Protein AF-A0A9D1CMT5-F1 (afdb_monomer)

Foldseek 3Di:
DDDDPVVVVVVVVVVVVPPPQLDDLVVCLVVLQLLQQLLLVLQVVLVVPDDPLSVLSPVSSVLSVVVNVLSQVVSCVVPVDGDDHDHDHDDPDDPLVVLVVVLVSLVVLLVVLCSQLPRPPCNVVSVVNNVVSVVVSVSSVVSSVVVVVVD

Solvent-accessible surface area (backbone atoms only — not comparable to full-atom values): 8365 Å² total; per-residue (Å²): 138,84,80,60,78,66,58,61,55,52,51,53,52,47,62,72,66,48,76,67,78,81,72,60,64,73,69,49,52,62,54,34,32,49,31,47,37,48,19,56,38,26,47,52,49,14,70,73,66,34,73,72,64,9,53,51,28,41,50,51,18,54,52,24,50,52,53,26,51,51,49,41,47,54,34,25,73,76,66,78,43,90,77,83,69,80,68,73,81,73,76,98,62,61,68,64,62,51,49,55,49,49,42,59,52,39,54,49,52,26,53,55,20,51,69,40,36,77,36,93,87,56,3,72,58,26,41,50,52,22,56,53,34,53,52,51,44,51,54,48,52,52,49,46,54,57,58,67,69,73,112

Sequence (151 aa):
MKTKPNDAFAQVWQRVKEPAALFDPESIKGLIALQWQEAATYLYLSRRLGGREGAQLHNLFTQCQSHTACLKGIYTLATGKHYSAKSLPPQEEPVEVTLRRCYGNKMRCLAEYEARGADPEYGQVFLRLAQQEREVCSEILEIIGRLTHKV

pLDDT: mean 88.06, std 15.05, range [43.03, 98.38]

Structure (mmCIF, N/CA/C/O backbone):
data_AF-A0A9D1CMT5-F1
#
_entry.id   AF-A0A9D1CMT5-F1
#
loop_
_atom_site.group_PDB
_atom_site.id
_atom_site.type_symbol
_atom_site.label_atom_id
_atom_site.label_alt_id
_atom_site.label_comp_id
_atom_site.label_asym_id
_atom_site.label_entity_id
_atom_site.label_seq_id
_atom_site.pdbx_PDB_ins_code
_atom_site.Cartn_x
_atom_site.Cartn_y
_atom_site.Cartn_z
_atom_site.occupancy
_atom_site.B_iso_or_equiv
_atom_site.auth_seq_id
_atom_site.auth_comp_id
_atom_site.auth_asym_id
_atom_site.auth_atom_id
_atom_site.pdbx_PDB_model_num
ATOM 1 N N . MET A 1 1 ? -32.965 -24.680 40.822 1.00 43.03 1 MET A N 1
ATOM 2 C CA . MET A 1 1 ? -33.143 -23.317 40.270 1.00 43.03 1 MET A CA 1
ATOM 3 C C . MET A 1 1 ? -33.364 -23.441 38.771 1.00 43.03 1 MET A C 1
ATOM 5 O O . MET A 1 1 ? -32.477 -23.932 38.092 1.00 43.03 1 MET A O 1
ATOM 9 N N . LYS A 1 2 ? -34.565 -23.116 38.273 1.00 47.50 2 LYS A N 1
ATOM 10 C CA . LYS A 1 2 ? -34.888 -23.140 36.837 1.00 47.50 2 LYS A CA 1
ATOM 11 C C . LYS A 1 2 ? -34.554 -21.764 36.257 1.00 47.50 2 LYS A C 1
ATOM 13 O O . LYS A 1 2 ? -35.188 -20.787 36.645 1.00 47.50 2 LYS A O 1
ATOM 18 N N . THR A 1 3 ? -33.557 -21.679 35.385 1.00 49.16 3 THR A N 1
ATOM 19 C CA . THR A 1 3 ? -33.301 -20.483 34.571 1.00 49.16 3 THR A CA 1
ATOM 20 C C . THR A 1 3 ? -34.521 -20.224 33.688 1.00 49.16 3 THR A C 1
ATO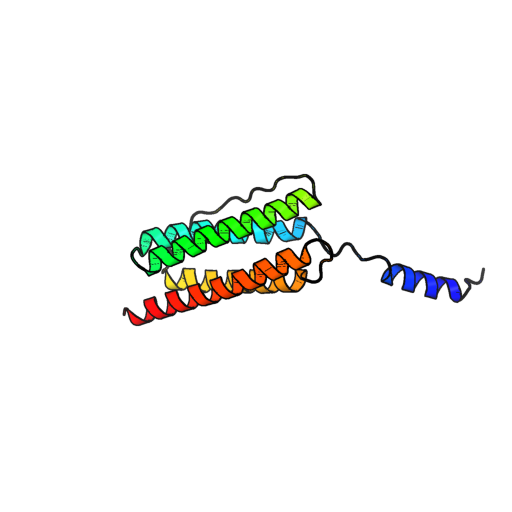M 22 O O . THR A 1 3 ? -35.045 -21.142 33.052 1.00 49.16 3 THR A O 1
ATOM 25 N N . LYS A 1 4 ? -35.046 -18.993 33.707 1.00 51.69 4 LYS A N 1
ATOM 26 C CA . LYS A 1 4 ? -36.194 -18.624 32.874 1.00 51.69 4 LYS A CA 1
ATOM 27 C C . LYS A 1 4 ? -35.741 -18.617 31.405 1.00 51.69 4 LYS A C 1
ATOM 29 O O . LYS A 1 4 ? -34.690 -18.051 31.112 1.00 51.69 4 LYS A O 1
ATOM 34 N N . PRO A 1 5 ? -36.530 -19.167 30.465 1.00 53.41 5 PRO A N 1
ATOM 35 C CA . PRO A 1 5 ? -36.173 -19.215 29.040 1.00 53.41 5 PRO A CA 1
ATOM 36 C C . PRO A 1 5 ? -35.937 -17.830 28.405 1.00 53.41 5 PRO A C 1
ATOM 38 O O . PRO A 1 5 ? -35.316 -17.732 27.352 1.00 53.41 5 PRO A O 1
ATOM 41 N N . ASN A 1 6 ? -36.372 -16.755 29.070 1.00 57.59 6 ASN A N 1
ATOM 42 C CA . ASN A 1 6 ? -36.203 -15.375 28.621 1.00 57.59 6 ASN A CA 1
ATOM 43 C C . ASN A 1 6 ? -34.756 -14.852 28.746 1.00 57.59 6 ASN A C 1
ATOM 45 O O . ASN A 1 6 ? -34.350 -13.986 27.974 1.00 57.59 6 ASN A O 1
ATOM 49 N N . ASP A 1 7 ? -33.958 -15.399 29.669 1.00 62.12 7 ASP A N 1
ATOM 50 C CA . ASP A 1 7 ? -32.598 -14.902 29.927 1.00 62.12 7 ASP A CA 1
ATOM 51 C C . ASP A 1 7 ? -31.606 -15.351 28.844 1.00 62.12 7 ASP A C 1
ATOM 53 O O . ASP A 1 7 ? -30.717 -14.594 28.461 1.00 62.12 7 ASP A O 1
ATOM 57 N N . ALA A 1 8 ? -31.792 -16.551 28.283 1.00 62.12 8 ALA A N 1
ATOM 58 C CA . ALA A 1 8 ? -30.954 -17.059 27.197 1.00 62.12 8 ALA A CA 1
ATOM 59 C C . ALA A 1 8 ? -31.179 -16.278 25.892 1.00 62.12 8 ALA A C 1
ATOM 61 O O . ALA A 1 8 ? -30.223 -15.933 25.199 1.00 62.12 8 ALA A O 1
ATOM 62 N N . PHE A 1 9 ? -32.437 -15.943 25.583 1.00 64.00 9 PHE A N 1
ATOM 63 C CA . PHE A 1 9 ? -32.779 -15.151 24.401 1.00 64.00 9 PHE A CA 1
ATOM 64 C C . PHE A 1 9 ? -32.243 -13.717 24.525 1.00 64.00 9 PHE A C 1
ATOM 66 O O . PHE A 1 9 ? -31.634 -13.200 23.590 1.00 64.00 9 PHE A O 1
ATOM 73 N N . ALA A 1 10 ? -32.380 -13.099 25.702 1.00 63.91 10 ALA A N 1
ATOM 74 C CA . ALA A 1 10 ? -31.822 -11.776 25.975 1.00 63.91 10 ALA A CA 1
ATOM 75 C C . ALA A 1 10 ? -30.282 -11.749 25.897 1.00 63.91 10 ALA A C 1
ATOM 77 O O . ALA A 1 10 ? -29.720 -10.798 25.356 1.00 63.91 10 ALA A O 1
ATOM 78 N N . GLN A 1 11 ? -29.597 -12.801 26.363 1.00 61.94 11 GLN A N 1
ATOM 79 C CA . GLN A 1 11 ? -28.135 -12.925 26.263 1.00 61.94 11 GLN A CA 1
ATOM 80 C C . GLN A 1 11 ? -27.639 -13.110 24.821 1.00 61.94 11 GLN A C 1
ATOM 82 O O . GLN A 1 11 ? -26.606 -12.550 24.457 1.00 61.94 11 GLN A O 1
ATOM 87 N N . VAL A 1 12 ? -28.368 -13.852 23.977 1.00 64.94 12 VAL A N 1
ATOM 88 C CA . VAL A 1 12 ? -28.037 -13.985 22.545 1.00 64.94 12 VAL A CA 1
ATOM 89 C C . VAL A 1 12 ? -28.188 -12.640 21.834 1.00 64.94 12 VAL A C 1
ATOM 91 O O . VAL A 1 12 ? -27.293 -12.236 21.098 1.00 64.94 12 VAL A O 1
ATOM 94 N N . TRP A 1 13 ? -29.264 -11.898 22.108 1.00 62.22 13 TRP A N 1
ATOM 95 C CA . TRP A 1 13 ? -29.466 -10.571 21.521 1.00 62.22 13 TRP A CA 1
ATOM 96 C C . TRP A 1 13 ? -28.494 -9.511 22.041 1.00 62.22 13 TRP A C 1
ATOM 98 O O . TRP A 1 13 ? -28.151 -8.604 21.292 1.00 62.22 13 TRP A O 1
ATOM 108 N N . GLN A 1 14 ? -28.015 -9.624 23.281 1.00 57.19 14 GLN A N 1
ATOM 109 C CA . GLN A 1 14 ? -26.921 -8.791 23.794 1.00 57.19 14 GLN A CA 1
ATOM 110 C C . GLN A 1 14 ? -25.622 -9.025 23.006 1.00 57.19 14 GLN A C 1
ATOM 112 O O . GLN A 1 14 ? -25.009 -8.063 22.562 1.00 57.19 14 GLN A O 1
ATOM 117 N N . ARG A 1 15 ? -25.274 -10.283 22.694 1.00 55.84 15 ARG A N 1
ATOM 118 C CA . ARG A 1 15 ? -24.112 -10.613 21.839 1.00 55.84 15 ARG A CA 1
ATOM 119 C C . ARG A 1 15 ? -24.245 -10.143 20.386 1.00 55.84 15 ARG A C 1
ATOM 121 O O . ARG A 1 15 ? -23.237 -9.934 19.730 1.00 55.84 15 ARG A O 1
ATOM 128 N N . VAL A 1 16 ? -25.472 -9.998 19.882 1.00 56.34 16 VAL A N 1
ATOM 129 C CA . VAL A 1 16 ? -25.755 -9.409 18.557 1.00 56.34 16 VAL A CA 1
ATOM 130 C C . VAL A 1 16 ? -25.711 -7.874 18.602 1.00 56.34 16 VAL A C 1
ATOM 132 O O . VAL A 1 16 ? -25.472 -7.236 17.580 1.00 56.34 16 VAL A O 1
ATOM 135 N N . LYS A 1 17 ? -25.954 -7.272 19.774 1.00 50.69 17 LYS A N 1
ATOM 136 C CA . LYS A 1 17 ? -25.973 -5.816 19.981 1.00 50.69 17 LYS A CA 1
ATOM 137 C C . LYS A 1 17 ? -24.629 -5.225 20.373 1.00 50.69 17 LYS A C 1
ATOM 139 O O . LYS A 1 17 ? -24.445 -4.032 20.164 1.00 50.69 17 LYS A O 1
ATOM 144 N N . GLU A 1 18 ? -23.723 -6.010 20.942 1.00 48.03 18 GLU A N 1
ATOM 145 C CA . GLU A 1 18 ? -22.335 -5.602 21.107 1.00 48.03 18 GLU A CA 1
ATOM 146 C C . GLU A 1 18 ? -21.657 -5.722 19.738 1.00 48.03 18 GLU A C 1
ATOM 148 O O . GLU A 1 18 ? -21.475 -6.842 19.253 1.00 48.03 18 GLU A O 1
ATOM 153 N N . PRO A 1 19 ? -21.291 -4.608 19.076 1.00 49.66 19 PRO A N 1
ATOM 154 C CA . PRO A 1 19 ? -20.380 -4.711 17.958 1.00 49.66 19 PRO A CA 1
ATOM 155 C C . PRO A 1 19 ? -19.093 -5.267 18.560 1.00 49.66 19 PRO A C 1
ATOM 157 O O . PRO A 1 19 ? -18.413 -4.572 19.318 1.00 49.66 19 PRO A O 1
ATOM 160 N N . ALA A 1 20 ? -18.775 -6.534 18.275 1.00 53.12 20 ALA A N 1
ATOM 161 C CA . ALA A 1 20 ? -17.412 -7.019 18.437 1.00 53.12 20 ALA A CA 1
ATOM 162 C C . ALA A 1 20 ? -16.515 -5.939 17.836 1.00 53.12 20 ALA A C 1
ATOM 164 O O . ALA A 1 20 ? -16.840 -5.471 16.748 1.00 53.12 20 ALA A O 1
ATOM 165 N N . ALA A 1 21 ? -15.484 -5.476 18.549 1.00 55.00 21 ALA A N 1
ATOM 166 C CA . ALA A 1 21 ? -14.596 -4.445 18.024 1.00 55.00 21 ALA A CA 1
ATOM 167 C C . ALA A 1 21 ? -14.127 -4.887 16.625 1.00 55.00 21 ALA A C 1
ATOM 169 O O . ALA A 1 21 ? -13.328 -5.812 16.503 1.00 55.00 21 ALA A O 1
ATOM 170 N N . LEU A 1 22 ? -14.726 -4.305 15.577 1.00 66.25 22 LEU A N 1
ATOM 171 C CA . LEU A 1 22 ? -14.581 -4.780 14.194 1.00 66.25 22 LEU A CA 1
ATOM 172 C C . LEU A 1 22 ? -13.171 -4.491 13.673 1.00 66.25 22 LEU A C 1
ATOM 174 O O . LEU A 1 22 ? -12.711 -5.109 12.714 1.00 66.25 22 LEU A O 1
ATOM 178 N N . PHE A 1 23 ? -12.473 -3.587 14.354 1.00 78.00 23 PHE A N 1
ATOM 179 C CA . PHE A 1 23 ? -11.141 -3.142 14.032 1.00 78.00 23 PHE A CA 1
ATOM 180 C C . PHE A 1 23 ? -10.139 -3.554 15.110 1.00 78.00 23 PHE A C 1
ATOM 182 O O . PHE A 1 23 ? -10.139 -3.018 16.217 1.00 78.00 23 PHE A O 1
ATOM 189 N N . ASP A 1 24 ? -9.247 -4.481 14.757 1.00 88.56 24 ASP A N 1
ATOM 190 C CA . ASP A 1 24 ? -7.994 -4.711 15.476 1.00 88.56 24 ASP A CA 1
ATOM 191 C C . ASP A 1 24 ? -6.884 -3.836 14.857 1.00 88.56 24 ASP A C 1
ATOM 193 O O . ASP A 1 24 ? -6.461 -4.106 13.722 1.00 88.56 24 ASP A O 1
ATOM 197 N N . PRO A 1 25 ? -6.369 -2.813 15.568 1.00 89.88 25 PRO A N 1
ATOM 198 C CA . PRO A 1 25 ? -5.308 -1.950 15.056 1.00 89.88 25 PRO A CA 1
ATOM 199 C C . PRO A 1 25 ? -3.987 -2.682 14.798 1.00 89.88 25 PRO A C 1
ATOM 201 O O . PRO A 1 25 ? -3.181 -2.236 13.982 1.00 89.88 25 PRO A O 1
ATOM 204 N N . GLU A 1 26 ? -3.728 -3.810 15.460 1.00 93.19 26 GLU A N 1
ATOM 205 C CA . GLU A 1 26 ? -2.509 -4.583 15.210 1.00 93.19 26 GLU A CA 1
ATOM 206 C C . GLU A 1 26 ? -2.531 -5.220 13.814 1.00 93.19 26 GLU A C 1
ATOM 208 O O . GLU A 1 26 ? -1.493 -5.297 13.145 1.00 93.19 26 GLU A O 1
ATOM 213 N N . SER A 1 27 ? -3.724 -5.559 13.312 1.00 90.88 27 SER A N 1
ATOM 214 C CA . SER A 1 27 ? -3.915 -6.168 11.992 1.00 90.88 27 SER A CA 1
ATOM 215 C C . SER A 1 27 ? -3.423 -5.296 10.826 1.00 90.88 27 SER A C 1
ATOM 217 O O . SER A 1 27 ? -3.034 -5.825 9.783 1.00 90.88 27 SER A O 1
ATOM 219 N N . ILE A 1 28 ? -3.370 -3.965 10.983 1.00 94.44 28 ILE A N 1
ATOM 220 C CA . ILE A 1 28 ? -2.943 -3.057 9.903 1.00 94.44 28 ILE A CA 1
ATOM 221 C C . ILE A 1 28 ? -1.426 -2.858 9.822 1.00 94.44 28 ILE A C 1
ATOM 223 O O . ILE A 1 28 ? -0.939 -2.315 8.827 1.00 94.44 28 ILE A O 1
ATOM 227 N N . LYS A 1 29 ? -0.644 -3.334 10.803 1.00 95.50 29 LYS A N 1
ATOM 228 C CA . LYS A 1 29 ? 0.830 -3.240 10.756 1.00 95.50 29 LYS A CA 1
ATOM 229 C C . LYS A 1 29 ? 1.412 -3.939 9.532 1.00 95.50 29 LYS A C 1
ATOM 231 O O . LYS A 1 29 ? 2.323 -3.401 8.902 1.00 95.50 29 LYS A O 1
ATOM 236 N N . GLY A 1 30 ? 0.852 -5.093 9.164 1.00 94.81 30 GLY A N 1
ATOM 237 C CA . GLY A 1 30 ? 1.245 -5.826 7.959 1.00 94.81 30 GLY A CA 1
ATOM 238 C C . GLY A 1 30 ? 1.019 -5.010 6.685 1.00 94.81 30 GLY A C 1
ATOM 239 O O . GLY A 1 30 ? 1.902 -4.946 5.832 1.00 94.81 30 GLY A O 1
ATOM 240 N N . LEU A 1 31 ? -0.111 -4.302 6.596 1.00 95.75 31 LEU A N 1
ATOM 241 C CA . LEU A 1 31 ? -0.433 -3.428 5.465 1.00 95.75 31 LEU A CA 1
ATOM 242 C C . LEU A 1 31 ? 0.498 -2.209 5.408 1.00 95.75 31 LEU A C 1
ATOM 244 O O . LEU A 1 31 ? 0.962 -1.847 4.330 1.00 95.75 31 LEU A O 1
ATOM 248 N N . ILE A 1 32 ? 0.832 -1.613 6.559 1.00 97.12 32 ILE A N 1
ATOM 249 C CA . ILE A 1 32 ? 1.806 -0.512 6.640 1.00 97.12 32 ILE A CA 1
ATOM 250 C C . ILE A 1 32 ? 3.177 -0.973 6.137 1.00 97.12 32 ILE A C 1
ATOM 252 O O . ILE A 1 32 ? 3.801 -0.281 5.332 1.00 97.12 32 ILE A O 1
ATOM 256 N N . ALA A 1 33 ? 3.652 -2.129 6.604 1.00 95.88 33 ALA A N 1
ATOM 257 C CA . ALA A 1 33 ? 4.940 -2.674 6.190 1.00 95.88 33 ALA A CA 1
ATOM 258 C C . ALA A 1 33 ? 4.965 -3.004 4.693 1.00 95.88 33 ALA A C 1
ATOM 260 O O . ALA A 1 33 ? 5.935 -2.671 4.012 1.00 95.88 33 ALA A O 1
ATOM 261 N N . LEU A 1 34 ? 3.883 -3.589 4.174 1.00 95.44 34 LE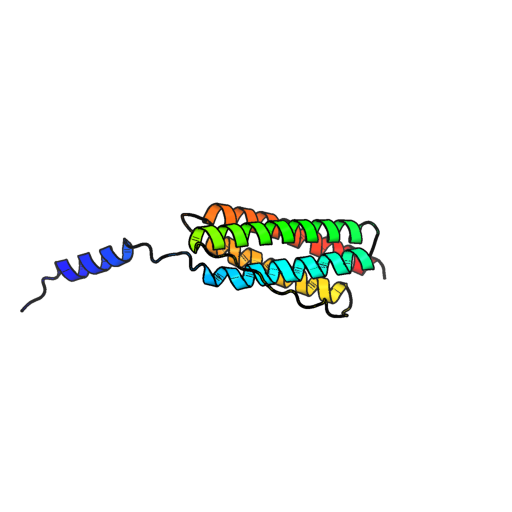U A N 1
ATOM 262 C CA . LEU A 1 34 ? 3.761 -3.930 2.762 1.00 95.44 34 LEU A CA 1
ATOM 263 C C . LEU A 1 34 ? 3.763 -2.682 1.869 1.00 95.44 34 LEU A C 1
ATOM 265 O O . LEU A 1 34 ? 4.579 -2.603 0.955 1.00 95.44 34 LEU A O 1
ATOM 269 N N . GLN A 1 35 ? 2.924 -1.679 2.159 1.00 96.19 35 GLN A N 1
ATOM 270 C CA . GLN A 1 35 ? 2.890 -0.431 1.380 1.00 96.19 35 GLN A CA 1
ATOM 271 C C . GLN A 1 35 ? 4.239 0.302 1.419 1.00 96.19 35 GLN A C 1
A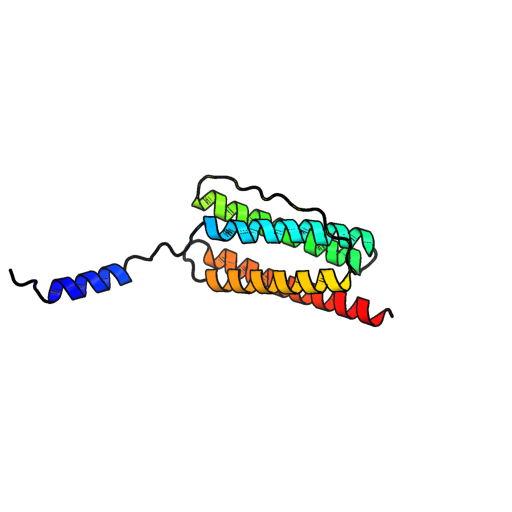TOM 273 O O . GLN A 1 35 ? 4.693 0.832 0.404 1.00 96.19 35 GLN A O 1
ATOM 278 N N . TRP A 1 36 ? 4.925 0.283 2.565 1.00 95.69 36 TRP A N 1
ATOM 279 C CA . TRP A 1 36 ? 6.253 0.877 2.705 1.00 95.69 36 TRP A CA 1
ATOM 280 C C . TRP A 1 36 ? 7.321 0.154 1.870 1.00 95.69 36 TRP A C 1
ATOM 282 O O . TRP A 1 36 ? 8.117 0.802 1.188 1.00 95.69 36 TRP A O 1
ATOM 292 N N . GLN A 1 37 ? 7.313 -1.182 1.877 1.00 95.25 37 GLN A N 1
ATOM 293 C CA . GLN A 1 37 ? 8.222 -1.998 1.070 1.00 95.25 37 GLN A CA 1
ATOM 294 C C . GLN A 1 37 ? 7.978 -1.814 -0.437 1.00 95.25 37 GLN A C 1
ATOM 296 O O . GLN A 1 37 ? 8.924 -1.718 -1.225 1.00 95.25 37 GLN A O 1
ATOM 301 N N . GLU A 1 38 ? 6.713 -1.741 -0.848 1.00 95.12 38 GLU A N 1
ATOM 302 C CA . GLU A 1 38 ? 6.328 -1.494 -2.240 1.00 95.12 38 GLU A CA 1
ATOM 303 C C . GLU A 1 38 ? 6.763 -0.098 -2.696 1.00 95.12 38 GLU A C 1
ATOM 305 O O . GLU A 1 38 ? 7.323 0.038 -3.781 1.00 95.12 38 GLU A O 1
ATOM 310 N N . ALA A 1 39 ? 6.623 0.927 -1.845 1.00 95.56 39 ALA A N 1
ATOM 311 C CA . ALA A 1 39 ? 7.123 2.270 -2.139 1.00 95.56 39 ALA A CA 1
ATOM 312 C C . ALA A 1 39 ? 8.628 2.251 -2.470 1.00 95.56 39 ALA A C 1
ATOM 314 O O . ALA A 1 39 ? 9.050 2.758 -3.512 1.00 95.56 39 ALA A O 1
ATOM 315 N N . ALA A 1 40 ? 9.441 1.621 -1.615 1.00 94.94 40 ALA A N 1
ATOM 316 C CA . ALA A 1 40 ? 10.880 1.500 -1.849 1.00 94.94 40 ALA A CA 1
ATOM 317 C C . ALA A 1 40 ? 11.194 0.751 -3.157 1.00 94.94 40 ALA A C 1
ATOM 319 O O . ALA A 1 40 ? 12.099 1.141 -3.898 1.00 94.94 40 ALA A O 1
ATOM 320 N N . THR A 1 41 ? 10.411 -0.285 -3.465 1.00 95.94 41 THR A N 1
ATOM 321 C CA . THR A 1 41 ? 10.540 -1.070 -4.699 1.00 95.94 41 THR A CA 1
ATOM 322 C C . THR A 1 41 ? 10.231 -0.225 -5.936 1.00 95.94 41 THR A C 1
ATOM 324 O O . THR A 1 41 ? 11.031 -0.202 -6.871 1.00 95.94 41 THR A O 1
ATOM 327 N N . TYR A 1 42 ? 9.133 0.532 -5.941 1.00 97.06 42 TYR A N 1
ATOM 328 C CA . TYR A 1 42 ? 8.780 1.391 -7.074 1.00 97.06 42 TYR A CA 1
ATOM 329 C C . TYR A 1 42 ? 9.784 2.520 -7.289 1.00 97.06 42 TYR A C 1
ATOM 331 O O . TYR A 1 42 ? 10.148 2.785 -8.431 1.00 97.06 42 TYR A O 1
ATOM 339 N N . LEU A 1 43 ? 10.311 3.124 -6.220 1.00 96.19 43 LEU A N 1
ATOM 340 C CA . LEU A 1 43 ? 11.365 4.136 -6.331 1.00 96.19 43 LEU A CA 1
ATOM 341 C C . LEU A 1 43 ? 12.666 3.564 -6.916 1.00 96.19 43 LEU A C 1
ATOM 343 O O . LEU A 1 43 ? 13.378 4.235 -7.664 1.00 96.19 43 LEU A O 1
ATOM 347 N N . TYR A 1 44 ? 13.003 2.326 -6.564 1.00 95.25 44 TYR A N 1
ATOM 348 C CA . TYR A 1 44 ? 14.152 1.642 -7.145 1.00 95.25 44 TYR A CA 1
ATOM 349 C C . TYR A 1 44 ? 13.938 1.366 -8.639 1.00 95.25 44 TYR A C 1
ATOM 351 O O . TYR A 1 44 ? 14.776 1.737 -9.466 1.00 95.25 44 TYR A O 1
ATOM 359 N N . LEU A 1 45 ? 12.791 0.788 -9.005 1.00 95.62 45 LEU A N 1
ATOM 360 C CA . LEU A 1 45 ? 12.471 0.491 -10.401 1.00 95.62 45 LEU A CA 1
ATOM 361 C C . LEU A 1 45 ? 12.325 1.761 -11.2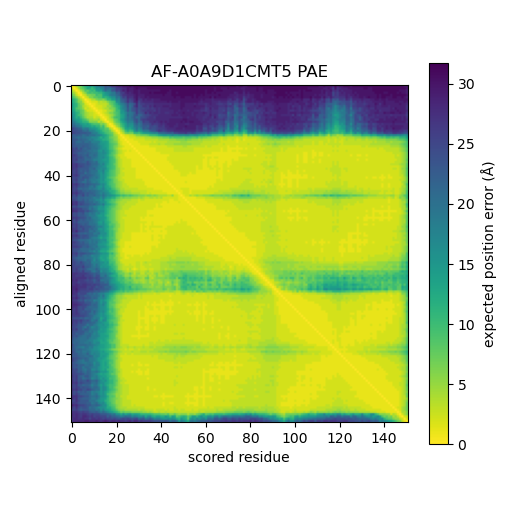49 1.00 95.62 45 LEU A C 1
ATOM 363 O O . LEU A 1 45 ? 12.739 1.762 -12.409 1.00 95.62 45 LEU A O 1
ATOM 367 N N . SER A 1 46 ? 11.806 2.854 -10.678 1.00 96.81 46 SER A N 1
ATOM 368 C CA . SER A 1 46 ? 11.640 4.124 -11.389 1.00 96.81 46 SER A CA 1
ATOM 369 C C . SER A 1 46 ? 12.976 4.668 -11.889 1.00 96.81 46 SER A C 1
ATOM 371 O O . SER A 1 46 ? 13.079 5.145 -13.019 1.00 96.81 46 SER A O 1
ATOM 373 N N . ARG A 1 47 ? 14.018 4.549 -11.056 1.00 94.75 47 ARG A N 1
ATOM 374 C CA . ARG A 1 47 ? 15.393 4.953 -11.384 1.00 94.75 47 ARG A CA 1
ATOM 375 C C . ARG A 1 47 ? 16.037 4.027 -12.413 1.00 94.75 47 ARG A C 1
ATOM 377 O O . ARG A 1 47 ? 16.826 4.497 -13.223 1.00 94.75 47 ARG A O 1
ATOM 384 N N . ARG A 1 48 ? 15.701 2.734 -12.386 1.00 93.06 48 ARG A N 1
ATOM 385 C CA . ARG A 1 48 ? 16.250 1.722 -13.302 1.00 93.06 48 ARG A CA 1
ATOM 386 C C . ARG A 1 48 ? 15.668 1.814 -14.714 1.00 93.06 48 ARG A C 1
ATOM 388 O O . ARG A 1 48 ? 16.411 1.627 -15.669 1.00 93.06 48 ARG A O 1
ATOM 395 N N . LEU A 1 49 ? 14.363 2.064 -14.853 1.00 92.19 49 LEU A N 1
ATOM 396 C CA . LEU A 1 49 ? 13.707 2.124 -16.166 1.00 92.19 49 LEU A CA 1
ATOM 397 C C . LEU A 1 49 ? 13.823 3.496 -16.842 1.00 92.19 49 LEU A C 1
ATOM 399 O O . LEU A 1 49 ? 13.955 3.557 -18.061 1.00 92.19 49 LEU A O 1
ATOM 403 N N . GLY A 1 50 ? 13.764 4.590 -16.074 1.00 89.38 50 GLY A N 1
ATOM 404 C CA . GLY A 1 50 ? 13.704 5.942 -16.635 1.00 89.38 50 GLY A CA 1
ATOM 405 C C . GLY A 1 50 ? 12.493 6.169 -17.558 1.00 89.38 50 GLY A C 1
ATOM 406 O O . GLY A 1 50 ? 11.576 5.351 -17.637 1.00 89.38 50 GLY A O 1
ATOM 407 N N . GLY A 1 51 ? 12.466 7.311 -18.250 1.00 94.06 51 GLY A N 1
ATOM 408 C CA . GLY A 1 51 ? 11.429 7.621 -19.241 1.00 94.06 51 GLY A CA 1
ATOM 409 C C . GLY A 1 51 ? 9.994 7.579 -18.695 1.00 94.06 51 GLY A C 1
ATOM 410 O O . GLY A 1 51 ? 9.733 7.947 -17.547 1.00 94.06 51 GLY A O 1
ATOM 411 N N . ARG A 1 52 ? 9.050 7.138 -19.538 1.00 95.19 52 ARG A N 1
ATOM 412 C CA . ARG A 1 52 ? 7.617 7.076 -19.204 1.00 95.19 52 ARG A CA 1
ATOM 413 C C . ARG A 1 52 ? 7.334 6.067 -18.093 1.00 95.19 52 ARG A C 1
ATOM 415 O O . ARG A 1 52 ? 6.628 6.396 -17.144 1.00 95.19 52 ARG A O 1
ATOM 422 N N . GLU A 1 53 ? 7.866 4.854 -18.210 1.00 95.25 53 GLU A N 1
ATOM 423 C CA . GLU A 1 53 ? 7.653 3.790 -17.227 1.00 95.25 53 GLU A CA 1
ATOM 424 C C . GLU A 1 53 ? 8.252 4.172 -15.869 1.00 95.25 53 GLU A C 1
ATOM 426 O O . GLU A 1 53 ? 7.621 3.971 -14.833 1.00 95.25 53 GLU A O 1
ATOM 431 N N . GLY A 1 54 ? 9.430 4.800 -15.874 1.00 96.50 54 GLY A N 1
ATOM 432 C CA . GLY A 1 54 ? 10.052 5.335 -14.671 1.00 96.50 54 GLY A CA 1
ATOM 433 C C . GLY A 1 54 ? 9.196 6.403 -13.990 1.00 96.50 54 GLY A C 1
ATOM 434 O O . GLY A 1 54 ? 8.991 6.336 -12.781 1.00 96.50 54 GLY A O 1
ATOM 435 N N . ALA A 1 55 ? 8.633 7.349 -14.747 1.00 97.50 55 ALA A N 1
ATOM 436 C CA . ALA A 1 55 ? 7.739 8.368 -14.192 1.00 97.50 55 ALA A CA 1
ATOM 437 C C . ALA A 1 55 ? 6.470 7.759 -13.565 1.00 97.50 55 ALA A C 1
ATOM 439 O O . ALA A 1 55 ? 6.080 8.150 -12.467 1.00 97.50 55 ALA A O 1
ATOM 440 N N . GLN A 1 56 ? 5.862 6.758 -14.211 1.00 97.44 56 GLN A N 1
ATOM 441 C CA . GLN A 1 56 ? 4.698 6.059 -13.651 1.00 97.44 56 GLN A CA 1
ATOM 442 C C . GLN A 1 56 ? 5.045 5.315 -12.358 1.00 97.44 56 GLN A C 1
ATOM 444 O O . GLN A 1 56 ? 4.345 5.455 -11.362 1.00 97.44 56 GLN A O 1
ATOM 449 N N . LEU A 1 57 ? 6.175 4.606 -12.317 1.00 98.12 57 LEU A N 1
ATOM 450 C CA . LEU A 1 57 ? 6.638 3.955 -11.088 1.00 98.12 57 LEU A CA 1
ATOM 451 C C . LEU A 1 57 ? 6.925 4.963 -9.971 1.00 98.12 57 LEU A C 1
ATOM 453 O O . LEU A 1 57 ? 6.657 4.687 -8.804 1.00 98.12 57 LEU A O 1
ATOM 457 N N . HIS A 1 58 ? 7.423 6.153 -10.305 1.00 97.94 58 HIS A N 1
ATOM 458 C CA . HIS A 1 58 ? 7.595 7.207 -9.313 1.00 97.94 58 HIS A CA 1
ATOM 459 C C . HIS A 1 58 ? 6.252 7.688 -8.741 1.00 97.94 58 HIS A C 1
ATOM 461 O O . HIS A 1 58 ? 6.135 7.873 -7.530 1.00 97.94 58 HIS A O 1
ATOM 467 N N . ASN A 1 59 ? 5.216 7.806 -9.576 1.00 97.69 59 ASN A N 1
ATOM 468 C CA . ASN A 1 59 ? 3.866 8.118 -9.104 1.00 97.69 59 ASN A CA 1
ATOM 469 C C . ASN A 1 59 ? 3.331 7.019 -8.174 1.00 97.69 59 ASN A C 1
ATOM 471 O O . ASN A 1 59 ? 2.812 7.332 -7.102 1.00 97.69 59 ASN A O 1
ATOM 475 N N . LEU A 1 60 ? 3.523 5.742 -8.526 1.00 98.00 60 LEU A N 1
ATOM 476 C CA . LEU A 1 60 ? 3.151 4.616 -7.663 1.00 98.00 60 LEU A CA 1
ATOM 477 C C . LEU A 1 60 ? 3.882 4.658 -6.312 1.00 98.00 60 LEU A C 1
ATOM 479 O O . LEU A 1 60 ? 3.283 4.379 -5.273 1.00 98.00 60 LEU A O 1
ATOM 483 N N . PHE A 1 61 ? 5.157 5.061 -6.294 1.00 97.44 61 PHE A N 1
ATOM 484 C CA . PHE A 1 61 ? 5.895 5.316 -5.054 1.00 97.44 61 PHE A CA 1
ATOM 485 C C . PHE A 1 61 ? 5.194 6.369 -4.179 1.00 97.44 61 PHE A C 1
ATOM 487 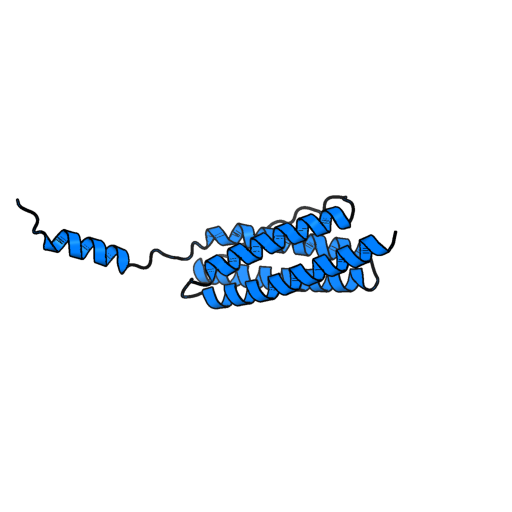O O . PHE A 1 61 ? 4.956 6.113 -2.995 1.00 97.44 61 PHE A O 1
ATOM 494 N N . THR A 1 62 ? 4.813 7.518 -4.744 1.00 97.69 62 THR A N 1
ATOM 495 C CA . THR A 1 62 ? 4.104 8.577 -4.006 1.00 97.69 62 THR A CA 1
ATOM 496 C C . THR A 1 62 ? 2.743 8.106 -3.486 1.00 97.69 62 THR A C 1
ATOM 498 O O . THR A 1 62 ? 2.392 8.390 -2.337 1.00 97.69 62 THR A O 1
ATOM 501 N N . GLN A 1 63 ? 1.995 7.335 -4.281 1.00 97.06 63 GLN A N 1
ATOM 502 C CA . GLN A 1 63 ? 0.716 6.756 -3.855 1.00 97.06 63 GLN A CA 1
ATOM 503 C C . GLN A 1 63 ? 0.902 5.798 -2.664 1.00 97.06 63 GLN A C 1
ATOM 505 O O . GLN A 1 63 ? 0.226 5.944 -1.643 1.00 97.06 63 GLN A O 1
ATOM 510 N N . CYS A 1 64 ? 1.894 4.900 -2.712 1.00 96.25 64 CYS A N 1
ATOM 511 C CA . CYS A 1 64 ? 2.226 4.022 -1.584 1.00 96.25 64 CYS A CA 1
ATOM 512 C C . CYS A 1 64 ? 2.620 4.794 -0.317 1.00 96.25 64 CYS A C 1
ATOM 514 O O . CYS A 1 64 ? 2.256 4.389 0.792 1.00 96.25 64 CYS A O 1
ATOM 516 N N . GLN A 1 65 ? 3.347 5.910 -0.447 1.00 96.00 65 GLN A N 1
ATOM 517 C CA . GLN A 1 65 ? 3.664 6.767 0.700 1.00 96.00 65 GLN A CA 1
ATOM 518 C C . GLN A 1 65 ? 2.400 7.370 1.318 1.00 96.00 65 GLN A C 1
ATOM 520 O O . GLN A 1 65 ? 2.264 7.371 2.544 1.00 96.00 65 GLN A O 1
ATOM 525 N N . SER A 1 66 ? 1.460 7.822 0.485 1.00 96.94 66 SER A N 1
ATOM 526 C CA . SER A 1 66 ? 0.163 8.330 0.939 1.00 96.94 66 SER A CA 1
ATOM 527 C C . SER A 1 66 ? -0.645 7.249 1.668 1.00 96.94 66 SER A C 1
ATOM 529 O O . SER A 1 66 ? -1.096 7.480 2.792 1.00 96.94 66 SER A O 1
ATOM 531 N N . HIS A 1 67 ? -0.736 6.036 1.107 1.00 97.19 67 HIS A N 1
ATOM 532 C CA . HIS A 1 67 ? -1.416 4.900 1.747 1.00 97.19 67 HIS A CA 1
ATOM 533 C C . HIS A 1 67 ? -0.760 4.543 3.088 1.00 97.19 67 HIS A C 1
ATOM 535 O O . HIS A 1 67 ? -1.440 4.377 4.099 1.00 97.19 67 HIS A O 1
ATOM 541 N N . THR A 1 68 ? 0.575 4.502 3.129 1.00 97.06 68 THR A N 1
ATOM 542 C CA . THR A 1 68 ? 1.342 4.244 4.357 1.00 97.06 68 THR A CA 1
ATOM 543 C C . THR A 1 68 ? 1.050 5.293 5.432 1.00 97.06 68 THR A C 1
ATOM 545 O O . THR A 1 68 ? 0.851 4.943 6.596 1.00 97.06 68 THR A O 1
ATOM 548 N N . ALA A 1 69 ? 1.028 6.578 5.067 1.00 96.94 69 ALA A N 1
ATOM 549 C CA . ALA A 1 69 ? 0.724 7.665 5.994 1.00 96.94 69 ALA A CA 1
ATOM 550 C C . ALA A 1 69 ? -0.716 7.574 6.517 1.00 96.94 69 ALA A C 1
ATOM 552 O O . ALA A 1 69 ? -0.937 7.718 7.718 1.00 96.94 69 ALA A O 1
ATOM 553 N N . CYS A 1 70 ? -1.671 7.263 5.639 1.00 97.50 70 CYS A N 1
ATOM 554 C CA . CYS A 1 70 ? -3.071 7.074 5.999 1.00 97.50 70 CYS A CA 1
ATOM 555 C C . CYS A 1 70 ? -3.246 5.933 7.015 1.00 97.50 70 CYS A C 1
ATOM 557 O O . CYS A 1 70 ? -3.802 6.146 8.092 1.00 97.50 70 CYS A O 1
ATOM 559 N N . LEU A 1 71 ? -2.670 4.759 6.740 1.00 97.44 71 LEU A N 1
ATOM 560 C CA . LEU A 1 71 ? -2.719 3.609 7.648 1.00 97.44 71 LEU A CA 1
ATOM 561 C C . LEU A 1 71 ? -2.031 3.892 8.991 1.00 97.44 71 LEU A C 1
ATOM 563 O O . LEU A 1 71 ? -2.546 3.515 10.040 1.00 97.44 71 LEU A O 1
ATOM 567 N N . LYS A 1 72 ? -0.890 4.592 8.992 1.00 97.31 72 LYS A N 1
ATOM 568 C CA . LYS A 1 72 ? -0.239 5.042 10.237 1.00 97.31 72 LYS A CA 1
ATOM 569 C C . LYS A 1 72 ? -1.108 6.026 11.021 1.00 97.31 72 LYS A C 1
ATOM 571 O O . LYS A 1 72 ? -1.086 5.990 12.250 1.00 97.31 72 LYS A O 1
ATOM 576 N N . GLY A 1 73 ? -1.858 6.882 10.327 1.00 97.06 73 GLY A N 1
ATOM 577 C CA . GLY A 1 73 ? -2.853 7.773 10.919 1.00 97.06 73 GLY A CA 1
ATOM 578 C C . GLY A 1 73 ? -3.942 6.987 11.642 1.00 97.06 73 GLY A C 1
ATOM 579 O O . GLY A 1 73 ? -4.132 7.199 12.835 1.00 97.06 73 GLY A O 1
ATOM 580 N N . ILE A 1 74 ? -4.559 6.014 10.963 1.00 96.25 74 ILE A N 1
ATOM 581 C CA . ILE A 1 74 ? -5.556 5.106 11.559 1.00 96.25 74 ILE A CA 1
ATOM 582 C C . ILE A 1 74 ? -4.971 4.392 12.786 1.00 96.25 74 ILE A C 1
ATOM 584 O O . ILE A 1 74 ? -5.556 4.426 13.863 1.00 96.25 74 ILE A O 1
ATOM 588 N N . TYR A 1 75 ? -3.776 3.804 12.658 1.00 96.75 75 TYR A N 1
ATOM 589 C CA . TYR A 1 75 ? -3.111 3.122 13.772 1.00 96.75 75 TYR A CA 1
ATOM 590 C C . TYR A 1 75 ? -2.895 4.050 14.976 1.00 96.75 75 TYR A C 1
ATOM 592 O O . TYR A 1 75 ? -3.122 3.660 16.121 1.00 96.75 75 TYR A O 1
ATOM 600 N N . THR A 1 76 ? -2.460 5.286 14.720 1.00 97.06 76 THR A N 1
ATOM 601 C CA . THR A 1 76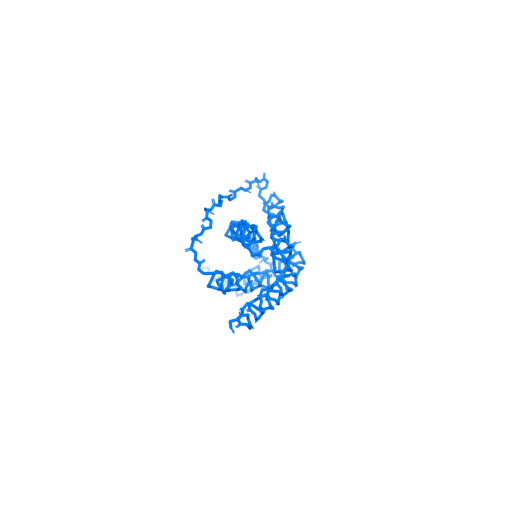 ? -2.195 6.272 15.774 1.00 97.06 76 THR A CA 1
ATOM 602 C C . THR A 1 76 ? -3.487 6.704 16.455 1.00 97.06 76 THR A C 1
ATOM 604 O O . THR A 1 76 ? -3.518 6.761 17.680 1.00 97.06 76 THR A O 1
ATOM 607 N N . LEU A 1 77 ? -4.552 6.961 15.692 1.00 95.44 77 LEU A N 1
ATOM 608 C CA . LEU A 1 77 ? -5.862 7.325 16.239 1.00 95.44 77 LEU A CA 1
ATOM 609 C C . LEU A 1 77 ? -6.440 6.205 17.111 1.00 95.44 77 LEU A C 1
ATOM 611 O O . LEU A 1 77 ? -6.898 6.475 18.216 1.00 95.44 77 LEU A O 1
ATOM 615 N N . ALA A 1 78 ? -6.322 4.952 16.672 1.00 92.50 78 ALA A N 1
ATOM 616 C CA . ALA A 1 78 ? -6.887 3.818 17.395 1.00 92.50 78 ALA A CA 1
ATOM 617 C C . ALA A 1 78 ? -6.067 3.370 18.620 1.00 92.50 78 ALA A C 1
ATOM 619 O O . ALA A 1 78 ? -6.611 2.754 19.533 1.00 92.50 78 ALA A O 1
ATOM 620 N N . THR A 1 79 ? -4.754 3.637 18.658 1.00 94.38 79 THR A N 1
ATOM 621 C CA . THR A 1 79 ? -3.864 3.109 19.718 1.00 94.38 79 THR A CA 1
ATOM 622 C C . THR A 1 79 ? -3.158 4.169 20.559 1.00 94.38 79 THR A C 1
ATOM 624 O O . THR A 1 79 ? -2.551 3.832 21.578 1.00 94.38 79 THR A O 1
ATOM 627 N N . GLY A 1 80 ? -3.145 5.428 20.115 1.00 95.06 80 GLY A N 1
ATOM 628 C CA . GLY A 1 80 ? -2.301 6.490 20.669 1.00 95.06 80 GLY A CA 1
ATOM 629 C C . GLY A 1 80 ? -0.796 6.291 20.431 1.00 95.06 80 GLY A C 1
ATOM 630 O O . GLY A 1 80 ? 0.013 7.031 20.988 1.00 95.06 80 GLY A O 1
ATOM 631 N N . LYS A 1 81 ? -0.390 5.290 19.636 1.00 94.75 81 LYS A N 1
ATOM 632 C CA . LYS A 1 81 ? 1.017 4.938 19.392 1.00 94.75 81 LYS A CA 1
ATOM 633 C C . LYS A 1 81 ? 1.400 5.170 17.940 1.00 94.75 81 LYS A C 1
ATOM 635 O O . LYS A 1 81 ? 0.610 4.963 17.028 1.00 94.75 81 LYS A O 1
ATOM 640 N N . HIS A 1 82 ? 2.669 5.483 17.710 1.00 93.56 82 HIS A N 1
ATOM 641 C CA . HIS A 1 82 ? 3.236 5.492 16.367 1.00 93.56 82 HIS A CA 1
ATOM 642 C C . HIS A 1 82 ? 3.805 4.122 15.997 1.00 93.56 82 HIS A C 1
ATOM 644 O O . HIS A 1 82 ? 4.422 3.446 16.821 1.00 93.56 82 HIS A O 1
ATOM 650 N N . TYR A 1 83 ? 3.642 3.735 14.732 1.00 92.94 83 TYR A N 1
ATOM 651 C CA . TYR A 1 83 ? 4.269 2.544 14.166 1.00 92.94 83 TYR A CA 1
ATOM 652 C C . TYR A 1 83 ? 5.172 2.920 12.990 1.00 92.94 83 TYR A C 1
ATOM 654 O O . TYR A 1 83 ? 4.765 3.637 12.069 1.00 92.94 83 TYR A O 1
ATOM 662 N N . SER A 1 84 ? 6.406 2.413 13.007 1.00 89.38 84 SER A N 1
ATOM 663 C CA . SER A 1 84 ? 7.320 2.484 11.871 1.00 89.38 84 SER A CA 1
ATOM 664 C C . SER A 1 84 ? 7.692 1.073 11.424 1.00 89.38 84 SER A C 1
ATOM 666 O O . SER A 1 84 ? 8.096 0.224 12.217 1.00 89.38 84 SER A O 1
ATOM 668 N N . ALA A 1 85 ? 7.521 0.821 10.130 1.00 87.75 85 ALA A N 1
ATOM 669 C CA . ALA A 1 85 ? 8.002 -0.392 9.497 1.00 87.75 85 ALA A CA 1
ATOM 670 C C . ALA A 1 85 ? 9.437 -0.176 9.005 1.00 87.75 85 ALA A C 1
ATOM 672 O O . ALA A 1 85 ? 9.803 0.923 8.579 1.00 87.75 85 ALA A O 1
ATOM 673 N N . LYS A 1 86 ? 10.242 -1.239 9.031 1.00 84.88 86 LYS A N 1
ATOM 674 C CA . LYS A 1 86 ? 11.539 -1.268 8.351 1.00 84.88 86 LYS A CA 1
ATOM 675 C C . LYS A 1 86 ? 11.328 -1.767 6.924 1.00 84.88 86 LYS A C 1
ATOM 677 O O . LYS A 1 86 ? 10.596 -2.730 6.725 1.00 84.88 86 LYS A O 1
ATOM 682 N N . SER A 1 87 ? 11.967 -1.117 5.953 1.00 78.62 87 SER A N 1
ATOM 683 C CA . SER A 1 87 ? 12.051 -1.640 4.585 1.00 78.62 87 SER A CA 1
ATOM 684 C C . SER A 1 87 ? 13.276 -2.533 4.478 1.00 78.62 87 SER A C 1
ATOM 686 O O . SER A 1 87 ? 14.341 -2.192 4.996 1.00 78.62 87 SER A O 1
ATOM 688 N N . LEU A 1 88 ? 13.135 -3.638 3.763 1.00 81.12 88 LEU A N 1
ATOM 689 C CA . LEU A 1 88 ? 14.256 -4.389 3.225 1.00 81.12 88 LEU A CA 1
ATOM 690 C C . LEU A 1 88 ? 14.691 -3.757 1.895 1.00 81.12 88 LEU A C 1
ATOM 692 O O . LEU A 1 88 ? 13.861 -3.144 1.208 1.00 81.12 88 LEU A O 1
AT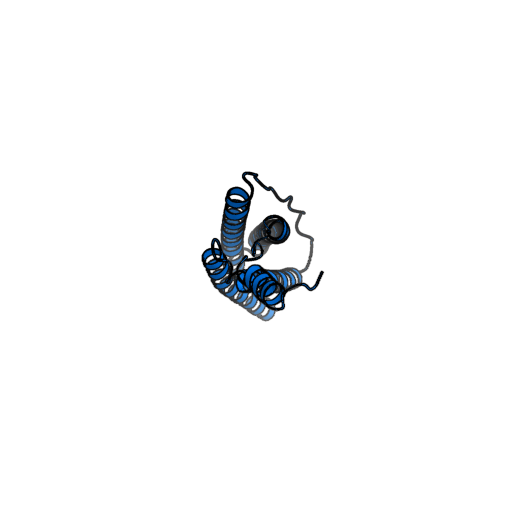OM 696 N N . PRO A 1 89 ? 15.977 -3.866 1.526 1.00 80.44 89 PRO A N 1
ATOM 697 C CA . PRO A 1 89 ? 16.422 -3.446 0.207 1.00 80.44 89 PRO A CA 1
ATOM 698 C C . PRO A 1 89 ? 15.680 -4.248 -0.878 1.00 80.44 89 PRO A C 1
ATOM 700 O O . PRO A 1 89 ? 15.378 -5.427 -0.662 1.00 80.44 89 PRO A O 1
ATOM 703 N N . PRO A 1 90 ? 15.371 -3.635 -2.034 1.00 78.06 90 PRO A N 1
ATOM 704 C CA . PRO A 1 90 ? 14.818 -4.359 -3.171 1.00 78.06 90 PRO A CA 1
ATOM 705 C C . PRO A 1 90 ? 15.747 -5.510 -3.567 1.00 78.06 90 PRO A C 1
ATOM 707 O O . PRO A 1 90 ? 16.965 -5.342 -3.598 1.00 78.06 90 PRO A O 1
ATOM 710 N N . GLN A 1 91 ? 15.171 -6.671 -3.869 1.00 76.50 91 GLN A N 1
ATOM 711 C CA . GLN A 1 91 ? 15.929 -7.797 -4.408 1.00 76.50 91 GLN A CA 1
ATOM 712 C C . GLN A 1 91 ? 16.242 -7.559 -5.889 1.00 76.50 91 GLN A C 1
ATOM 714 O O . GLN A 1 91 ? 15.418 -7.009 -6.624 1.00 76.50 91 GLN A O 1
ATOM 719 N N . GLU A 1 92 ? 17.430 -7.977 -6.330 1.00 80.44 92 GLU A N 1
ATOM 720 C CA . GLU A 1 92 ? 17.820 -7.907 -7.738 1.00 80.44 92 GLU A CA 1
ATOM 721 C C . GLU A 1 92 ? 17.118 -9.009 -8.537 1.00 80.44 92 GLU A C 1
ATOM 723 O O . GLU A 1 92 ? 17.592 -10.133 -8.663 1.00 80.44 92 GLU A O 1
ATOM 728 N N . GLU A 1 93 ? 15.951 -8.669 -9.072 1.00 88.06 93 GLU A N 1
ATOM 729 C CA . GLU A 1 93 ? 15.141 -9.527 -9.933 1.00 88.06 93 GLU A CA 1
ATOM 730 C C . GLU A 1 93 ? 14.899 -8.849 -11.298 1.00 88.06 93 GLU A C 1
ATOM 732 O O . GLU A 1 93 ? 15.077 -7.625 -11.455 1.00 88.06 93 GLU A O 1
ATOM 737 N N . PRO A 1 94 ? 14.472 -9.611 -12.324 1.00 91.44 94 PRO A N 1
ATOM 738 C CA . PRO A 1 94 ? 13.924 -9.025 -13.539 1.00 91.44 94 PRO A CA 1
ATOM 739 C C . PRO A 1 94 ? 12.742 -8.104 -13.211 1.00 91.44 94 PRO A C 1
ATOM 741 O O . PRO A 1 94 ? 11.855 -8.475 -12.444 1.00 91.44 94 PRO A O 1
ATOM 744 N N . VAL A 1 95 ? 12.706 -6.920 -13.833 1.00 92.81 95 VAL A N 1
ATOM 745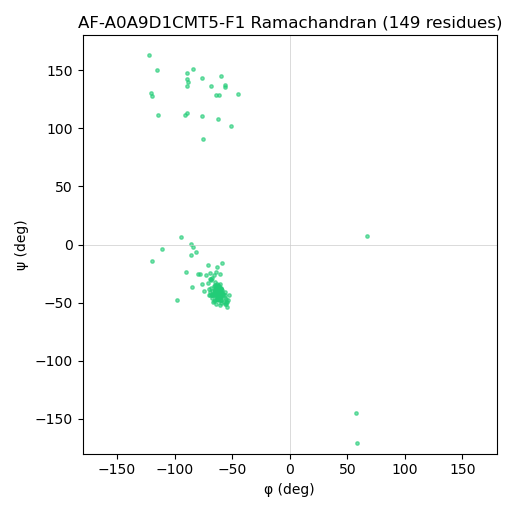 C CA . VAL A 1 95 ? 11.689 -5.887 -13.561 1.00 92.81 95 VAL A CA 1
ATOM 746 C C . VAL A 1 95 ? 10.270 -6.446 -13.669 1.00 92.81 95 VAL A C 1
ATOM 748 O O . VAL A 1 95 ? 9.437 -6.182 -12.810 1.00 92.81 95 VAL A O 1
ATOM 751 N N . GLU A 1 96 ? 10.002 -7.255 -14.692 1.00 93.62 96 GLU A N 1
ATOM 752 C CA . GLU A 1 96 ? 8.686 -7.858 -14.901 1.00 93.62 96 GLU A CA 1
ATOM 753 C C . GLU A 1 96 ? 8.287 -8.811 -13.764 1.00 93.62 96 GLU A C 1
ATOM 755 O O . GLU A 1 96 ? 7.153 -8.762 -13.288 1.00 93.62 96 GLU A O 1
ATOM 760 N N . VAL A 1 97 ? 9.219 -9.641 -13.283 1.00 94.50 97 VAL A N 1
ATOM 761 C CA . VAL A 1 97 ? 8.982 -10.565 -12.160 1.00 94.50 97 VAL A CA 1
ATOM 762 C C . VAL A 1 97 ? 8.639 -9.774 -10.900 1.00 94.50 97 VAL A C 1
ATOM 764 O O . VAL A 1 97 ? 7.645 -10.072 -10.231 1.00 94.50 97 VAL A O 1
ATOM 767 N N . THR A 1 98 ? 9.399 -8.711 -10.624 1.00 95.62 98 THR A N 1
ATOM 768 C CA . THR A 1 98 ? 9.116 -7.801 -9.513 1.00 95.62 98 THR A CA 1
ATOM 769 C C . THR A 1 98 ? 7.734 -7.160 -9.653 1.00 95.62 98 THR A C 1
ATOM 771 O O . THR A 1 98 ? 6.955 -7.210 -8.705 1.00 95.62 98 THR A O 1
ATOM 774 N N . LEU A 1 99 ? 7.379 -6.621 -10.826 1.00 96.56 99 LEU A N 1
ATOM 775 C CA . LEU A 1 99 ? 6.082 -5.967 -11.045 1.00 96.56 99 LEU A CA 1
ATOM 776 C C . LEU A 1 99 ? 4.895 -6.932 -10.928 1.00 96.56 99 LEU A C 1
ATOM 778 O O . LEU A 1 99 ? 3.860 -6.556 -10.381 1.00 96.56 99 LEU A O 1
ATOM 782 N N . ARG A 1 100 ? 5.034 -8.188 -11.368 1.00 96.88 100 ARG A N 1
ATOM 783 C CA . ARG A 1 100 ? 3.996 -9.217 -11.175 1.00 96.88 100 ARG A CA 1
ATOM 784 C C . ARG A 1 100 ? 3.782 -9.537 -9.695 1.00 96.88 100 ARG A C 1
ATOM 786 O O . ARG A 1 100 ? 2.638 -9.674 -9.259 1.00 96.88 100 ARG A O 1
ATOM 793 N N . ARG A 1 101 ? 4.858 -9.599 -8.899 1.00 96.44 101 ARG A N 1
ATOM 794 C CA . ARG A 1 101 ? 4.750 -9.726 -7.436 1.00 96.44 101 ARG A CA 1
ATOM 795 C C . ARG A 1 101 ? 4.056 -8.509 -6.828 1.00 96.44 101 ARG A C 1
ATOM 797 O O . ARG A 1 101 ? 3.142 -8.687 -6.024 1.00 96.44 101 ARG A O 1
ATOM 804 N N . CYS A 1 102 ? 4.465 -7.306 -7.225 1.00 96.94 102 CYS A N 1
ATOM 805 C CA . CYS A 1 102 ? 3.851 -6.055 -6.792 1.00 96.94 102 CYS A CA 1
ATOM 806 C C . CYS A 1 102 ? 2.341 -6.066 -7.065 1.00 96.94 102 CYS A C 1
ATOM 808 O O . CYS A 1 102 ? 1.559 -5.869 -6.143 1.00 96.94 102 CYS A O 1
ATOM 810 N N . TYR A 1 103 ? 1.914 -6.427 -8.278 1.00 98.25 103 TYR A N 1
ATOM 811 C CA . TYR A 1 103 ? 0.496 -6.589 -8.616 1.00 98.25 103 TYR A CA 1
ATOM 812 C C . TYR A 1 103 ? -0.235 -7.546 -7.656 1.00 98.25 103 TYR A C 1
ATOM 814 O O . TYR A 1 103 ? -1.281 -7.203 -7.108 1.00 98.25 103 TYR A O 1
ATOM 822 N N . GLY A 1 104 ? 0.338 -8.719 -7.369 1.00 98.00 104 GLY A N 1
ATOM 823 C CA . GLY A 1 104 ? -0.246 -9.666 -6.411 1.00 98.00 104 GLY A CA 1
ATOM 824 C C . GLY A 1 104 ? -0.303 -9.144 -4.966 1.00 98.00 104 GLY A C 1
ATOM 825 O O . GLY A 1 104 ? -1.221 -9.489 -4.220 1.00 98.00 104 GLY A O 1
ATOM 826 N N . ASN A 1 105 ? 0.657 -8.312 -4.550 1.00 97.44 105 ASN A N 1
ATOM 827 C CA . ASN A 1 105 ? 0.627 -7.617 -3.258 1.00 97.44 105 ASN A CA 1
ATOM 828 C C . ASN A 1 105 ? -0.497 -6.568 -3.222 1.00 97.44 105 ASN A C 1
ATOM 830 O O . ASN A 1 105 ? -1.243 -6.503 -2.247 1.00 97.44 105 ASN A O 1
ATOM 834 N N . LYS A 1 106 ? -0.658 -5.800 -4.303 1.00 97.94 106 LYS A N 1
ATOM 835 C CA . LYS A 1 106 ? -1.695 -4.771 -4.453 1.00 97.94 106 LYS A CA 1
ATOM 836 C C . LYS A 1 106 ? -3.104 -5.359 -4.463 1.00 97.94 106 LYS A C 1
ATOM 838 O O . LYS A 1 106 ? -3.972 -4.871 -3.749 1.00 97.94 106 LYS A O 1
ATOM 843 N N . MET A 1 107 ? -3.308 -6.490 -5.135 1.00 98.19 107 MET A N 1
ATOM 844 C CA . MET A 1 107 ? -4.575 -7.232 -5.073 1.00 98.19 107 MET A CA 1
ATOM 845 C C . MET A 1 107 ? -4.909 -7.729 -3.657 1.00 98.19 107 MET A C 1
ATOM 847 O O . MET A 1 107 ? -6.074 -7.723 -3.263 1.00 98.19 107 MET A O 1
ATOM 851 N N . ARG A 1 108 ? -3.901 -8.119 -2.864 1.00 96.75 108 ARG A N 1
ATOM 852 C CA . ARG A 1 108 ? -4.106 -8.466 -1.448 1.00 96.75 108 ARG A CA 1
ATOM 853 C C . ARG A 1 108 ? -4.494 -7.247 -0.615 1.00 96.75 108 ARG A C 1
ATOM 855 O O . ARG A 1 108 ? -5.461 -7.329 0.131 1.00 96.75 108 ARG A O 1
ATOM 862 N N . CYS A 1 109 ? -3.800 -6.118 -0.770 1.00 96.94 109 CYS A N 1
ATOM 863 C CA . CYS A 1 109 ? -4.184 -4.863 -0.116 1.00 96.94 109 CYS A CA 1
ATOM 864 C C . CYS A 1 109 ? -5.619 -4.454 -0.464 1.00 96.94 109 CYS A C 1
ATOM 866 O O . CYS A 1 109 ? -6.382 -4.124 0.436 1.00 96.94 109 CYS A O 1
ATOM 868 N N . LEU A 1 110 ? -5.994 -4.527 -1.745 1.00 97.88 110 LEU A N 1
ATOM 869 C CA . LEU A 1 110 ? -7.347 -4.240 -2.216 1.00 97.88 110 LEU A CA 1
ATOM 870 C C . LEU A 1 110 ? -8.392 -5.075 -1.466 1.00 97.88 110 LEU A C 1
ATOM 872 O O . LEU A 1 110 ? -9.301 -4.506 -0.869 1.00 97.88 110 LEU A O 1
ATOM 876 N N . ALA A 1 111 ? -8.227 -6.400 -1.439 1.00 96.62 111 ALA A N 1
ATOM 877 C CA . ALA A 1 111 ? -9.159 -7.295 -0.753 1.00 96.62 111 ALA A CA 1
ATOM 878 C C . ALA A 1 111 ? -9.248 -7.000 0.756 1.00 96.62 111 ALA A C 1
ATOM 880 O O . ALA A 1 111 ? -10.336 -6.972 1.330 1.00 96.62 111 ALA A O 1
ATOM 881 N N . GLU A 1 112 ? -8.110 -6.730 1.400 1.00 95.75 112 GLU A N 1
ATOM 882 C CA . GLU A 1 112 ? -8.045 -6.379 2.822 1.00 95.75 112 GLU A CA 1
ATOM 883 C C . GLU A 1 112 ? -8.746 -5.039 3.117 1.00 95.75 112 GLU A C 1
ATOM 885 O O . GLU A 1 112 ? -9.426 -4.900 4.138 1.00 95.75 112 GLU A O 1
ATOM 890 N N . TYR A 1 113 ? -8.611 -4.048 2.234 1.00 96.94 113 TYR A N 1
ATOM 891 C CA . TYR A 1 113 ? -9.293 -2.761 2.364 1.00 96.94 113 TYR A CA 1
ATOM 892 C C . TYR A 1 113 ? -10.801 -2.886 2.128 1.00 96.94 113 TYR A C 1
ATOM 894 O O . TYR A 1 113 ? -11.584 -2.354 2.911 1.00 96.94 113 TYR A O 1
ATOM 902 N N . GLU A 1 114 ? -11.228 -3.633 1.110 1.00 96.38 114 GLU A N 1
ATOM 903 C CA . GLU A 1 114 ? -12.651 -3.887 0.852 1.00 96.38 114 GLU A CA 1
ATOM 904 C C . GLU A 1 114 ? -13.316 -4.613 2.026 1.00 96.38 114 GLU A C 1
ATOM 906 O O . GLU A 1 114 ? -14.380 -4.193 2.484 1.00 96.38 114 GLU A O 1
ATOM 911 N N . ALA A 1 115 ? -12.659 -5.637 2.581 1.00 93.31 115 ALA A N 1
ATOM 912 C CA . ALA A 1 115 ? -13.156 -6.367 3.747 1.00 93.31 115 ALA A CA 1
ATOM 913 C C . ALA A 1 115 ? -13.334 -5.465 4.982 1.00 93.31 115 ALA A C 1
ATOM 915 O O . ALA A 1 115 ? -14.267 -5.652 5.762 1.00 93.31 115 ALA A O 1
ATOM 916 N N . ARG A 1 116 ? -12.469 -4.455 5.144 1.00 93.44 116 ARG A N 1
ATOM 917 C CA . ARG A 1 116 ? -12.551 -3.467 6.234 1.00 93.44 116 ARG A CA 1
ATOM 918 C C . ARG A 1 116 ? -13.501 -2.309 5.944 1.00 93.44 116 ARG A C 1
ATOM 920 O O . ARG A 1 116 ? -13.713 -1.474 6.818 1.00 93.44 116 ARG A O 1
ATOM 927 N N . GLY A 1 117 ? -14.114 -2.256 4.763 1.00 93.31 117 GLY A N 1
ATOM 928 C CA . GLY A 1 117 ? -15.055 -1.199 4.393 1.00 93.31 117 GLY A CA 1
ATOM 929 C C . GLY A 1 117 ? -16.318 -1.147 5.260 1.00 93.31 117 GLY A C 1
ATOM 930 O O . GLY A 1 117 ? -16.973 -0.110 5.315 1.00 93.31 117 GLY A O 1
ATOM 931 N N . ALA A 1 118 ? -16.639 -2.242 5.957 1.00 88.94 118 ALA A N 1
ATOM 932 C CA . ALA A 1 118 ? -17.754 -2.321 6.900 1.00 88.94 118 ALA A CA 1
ATOM 933 C C . ALA A 1 118 ? -17.438 -1.739 8.292 1.00 88.94 118 ALA A C 1
ATOM 935 O O . ALA A 1 118 ? -18.340 -1.656 9.125 1.00 88.94 118 ALA A O 1
ATOM 936 N N . ASP A 1 119 ? -16.184 -1.356 8.562 1.00 89.56 119 ASP A N 1
ATOM 937 C CA . ASP A 1 119 ? -15.817 -0.748 9.838 1.00 89.56 119 ASP A CA 1
ATOM 938 C C . ASP A 1 119 ? -16.529 0.610 10.029 1.00 89.56 119 ASP A C 1
ATOM 940 O O . ASP A 1 119 ? -16.466 1.463 9.137 1.00 89.56 119 ASP A O 1
ATOM 944 N N . PRO A 1 120 ? -17.215 0.843 11.164 1.00 89.06 120 PRO A N 1
ATOM 945 C CA . PRO A 1 120 ? -18.028 2.042 11.351 1.00 89.06 120 PRO A CA 1
ATOM 946 C C . PRO A 1 120 ? -17.213 3.336 11.468 1.00 89.06 120 PRO A C 1
ATOM 948 O O . PRO A 1 120 ? -17.753 4.404 11.183 1.00 89.06 120 PRO A O 1
ATOM 951 N N . GLU A 1 121 ? -15.945 3.268 11.883 1.00 92.38 121 GLU A N 1
ATOM 952 C CA . GLU A 1 121 ? -15.118 4.454 12.129 1.00 92.38 121 GLU A CA 1
ATOM 953 C C . GLU A 1 121 ? -14.203 4.767 10.939 1.00 92.38 121 GLU A C 1
ATOM 955 O O . GLU A 1 121 ? -14.154 5.897 10.448 1.00 92.38 121 GLU A O 1
ATOM 960 N N . TYR A 1 122 ? -13.508 3.752 10.430 1.00 94.44 122 TYR A N 1
ATOM 961 C CA . TYR A 1 122 ? -12.481 3.880 9.401 1.00 94.44 122 TYR A CA 1
ATOM 962 C C . TYR A 1 122 ? -12.886 3.269 8.053 1.00 94.44 122 TYR A C 1
ATOM 964 O O . TYR A 1 122 ? -12.145 3.411 7.077 1.00 94.44 122 TYR A O 1
ATOM 972 N N . GLY A 1 123 ? -14.054 2.626 7.945 1.00 94.50 123 GLY A N 1
ATOM 973 C CA . GLY A 1 123 ? -14.472 1.887 6.746 1.00 94.50 123 GLY A CA 1
ATOM 974 C C . GLY A 1 123 ? -14.471 2.724 5.467 1.00 94.50 123 GLY A C 1
ATOM 975 O O . GLY A 1 123 ? -13.959 2.284 4.440 1.00 94.50 123 GLY A O 1
ATOM 976 N N . GLN A 1 124 ? -14.925 3.980 5.526 1.00 96.50 124 GLN A N 1
ATOM 977 C CA . GLN A 1 124 ? -14.884 4.890 4.369 1.00 96.50 124 GLN A CA 1
ATOM 978 C C . GLN A 1 124 ? -13.453 5.194 3.902 1.00 96.50 124 GLN A C 1
ATOM 980 O O . GLN A 1 124 ? -13.198 5.334 2.705 1.00 96.50 124 GLN A O 1
ATOM 985 N N . VAL A 1 125 ? -12.500 5.262 4.835 1.00 97.06 125 VAL A N 1
ATOM 986 C CA . VAL A 1 125 ? -11.084 5.452 4.506 1.00 97.06 125 VAL A CA 1
ATOM 987 C C . VAL A 1 125 ? -10.534 4.204 3.821 1.00 97.06 125 VAL A C 1
ATOM 989 O O . VAL A 1 125 ? -9.862 4.324 2.798 1.00 97.06 125 VAL A O 1
ATOM 992 N N . PHE A 1 126 ? -10.871 3.010 4.316 1.00 97.50 126 PHE A N 1
ATOM 993 C CA . PHE A 1 126 ? -10.488 1.760 3.658 1.00 97.50 126 PHE A CA 1
ATOM 994 C C . PHE A 1 126 ? -11.102 1.622 2.260 1.00 97.50 126 PHE A C 1
ATOM 996 O O . PHE A 1 126 ? -10.384 1.287 1.324 1.00 97.50 126 PHE A O 1
ATOM 1003 N N . LEU A 1 127 ? -12.376 1.971 2.063 1.00 97.88 127 LEU A N 1
ATOM 1004 C CA . LEU A 1 127 ? -13.002 1.956 0.734 1.00 97.88 127 LEU A CA 1
ATOM 1005 C C . LEU A 1 127 ? -12.336 2.935 -0.243 1.00 97.88 127 LEU A C 1
ATOM 1007 O O . LEU A 1 127 ? -12.164 2.615 -1.421 1.00 97.88 127 LEU A O 1
ATOM 1011 N N . ARG A 1 128 ? -11.900 4.106 0.236 1.00 98.25 128 ARG A N 1
ATOM 1012 C CA . ARG A 1 128 ? -11.100 5.036 -0.571 1.00 98.25 128 ARG A CA 1
ATOM 1013 C C . ARG A 1 128 ? -9.752 4.423 -0.962 1.00 98.25 128 ARG A C 1
ATOM 1015 O O . ARG A 1 128 ? -9.391 4.487 -2.134 1.00 98.25 128 ARG A O 1
ATOM 1022 N N . LEU A 1 129 ? -9.032 3.821 -0.011 1.00 98.31 129 LEU A N 1
ATOM 1023 C CA . LEU A 1 129 ? -7.762 3.139 -0.287 1.00 98.31 129 LEU A CA 1
ATOM 1024 C C . LEU A 1 129 ? -7.950 1.979 -1.274 1.00 98.31 129 LEU A C 1
ATOM 1026 O O . LEU A 1 129 ? -7.127 1.806 -2.165 1.00 98.31 129 LEU A O 1
ATOM 1030 N N . ALA A 1 130 ? -9.046 1.222 -1.165 1.00 98.38 130 ALA A N 1
ATOM 1031 C CA . ALA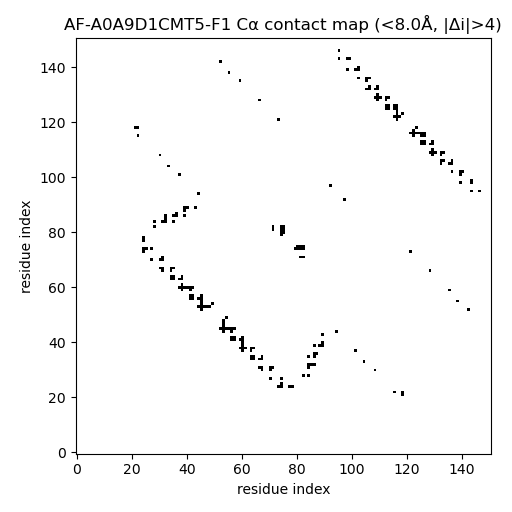 A 1 130 ? -9.406 0.172 -2.115 1.00 98.38 130 ALA A CA 1
ATOM 1032 C C . ALA A 1 130 ? -9.581 0.729 -3.534 1.00 98.38 130 ALA A C 1
ATOM 1034 O O . ALA A 1 130 ? -9.004 0.197 -4.479 1.00 98.38 130 ALA A O 1
ATOM 1035 N N . GLN A 1 131 ? -10.319 1.830 -3.697 1.00 98.31 131 GLN A N 1
ATOM 1036 C CA . GLN A 1 131 ? -10.491 2.456 -5.008 1.00 98.31 131 GLN A CA 1
ATOM 1037 C C . GLN A 1 131 ? -9.149 2.892 -5.618 1.00 98.31 131 GLN A C 1
ATOM 1039 O O . GLN A 1 131 ? -8.889 2.598 -6.783 1.00 98.31 131 GLN A O 1
ATOM 1044 N N . GLN A 1 132 ? -8.276 3.513 -4.822 1.00 97.94 132 GLN A N 1
ATOM 1045 C CA . GLN A 1 132 ? -6.932 3.904 -5.265 1.00 97.94 132 GLN A CA 1
ATOM 1046 C C . GLN A 1 132 ? -6.071 2.681 -5.621 1.00 97.94 132 GLN A C 1
ATOM 1048 O O . GLN A 1 132 ? -5.355 2.685 -6.617 1.00 97.94 132 GLN A O 1
ATOM 1053 N N . GLU A 1 133 ? -6.172 1.588 -4.863 1.00 97.62 133 GLU A N 1
ATOM 1054 C CA . GLU A 1 133 ? -5.408 0.368 -5.139 1.00 97.62 133 GLU A CA 1
ATOM 1055 C C . GLU A 1 133 ? -5.847 -0.316 -6.451 1.00 97.62 133 GLU A C 1
ATOM 1057 O O . GLU A 1 133 ? -5.021 -0.928 -7.129 1.00 97.62 133 GLU A O 1
ATOM 1062 N N . ARG A 1 134 ? -7.116 -0.171 -6.873 1.00 98.00 134 ARG A N 1
ATOM 1063 C CA . ARG A 1 134 ? -7.574 -0.627 -8.204 1.00 98.00 134 ARG A CA 1
ATOM 1064 C C . ARG A 1 134 ? -6.878 0.133 -9.334 1.00 98.00 134 ARG A C 1
ATOM 1066 O O . ARG A 1 134 ? -6.478 -0.483 -10.322 1.00 98.00 134 ARG A O 1
ATOM 1073 N N . GLU A 1 135 ? -6.718 1.445 -9.180 1.00 97.31 135 GLU A N 1
ATOM 1074 C CA . GLU A 1 135 ? -6.004 2.298 -10.139 1.00 97.31 135 GLU A CA 1
ATOM 1075 C C . GLU A 1 135 ? -4.527 1.885 -10.219 1.00 97.31 135 GLU A C 1
ATOM 1077 O O . GLU A 1 135 ? -4.026 1.605 -11.310 1.00 97.31 135 GLU A O 1
ATOM 1082 N N . VAL A 1 136 ? -3.878 1.684 -9.066 1.00 97.50 136 VAL A N 1
ATOM 1083 C CA . VAL A 1 136 ? -2.509 1.147 -8.979 1.00 97.50 136 VAL A CA 1
ATOM 1084 C C . VAL A 1 136 ? -2.376 -0.197 -9.701 1.00 97.50 136 VAL A C 1
ATOM 1086 O O . VAL A 1 136 ? -1.437 -0.399 -10.472 1.00 97.50 136 VAL A O 1
ATOM 1089 N N . CYS A 1 137 ? -3.307 -1.129 -9.476 1.00 98.00 137 CYS A N 1
ATOM 1090 C CA . CYS A 1 137 ? -3.310 -2.428 -10.150 1.00 98.00 137 CYS A CA 1
ATOM 1091 C C . CYS A 1 137 ? -3.368 -2.285 -11.678 1.00 98.00 137 CYS A C 1
ATOM 1093 O O . CYS A 1 137 ? -2.630 -2.980 -12.381 1.00 98.00 137 CYS A O 1
ATOM 1095 N N . SER A 1 138 ? -4.207 -1.378 -12.189 1.00 97.94 138 SER A N 1
ATOM 1096 C CA . SER A 1 138 ? -4.292 -1.084 -13.624 1.00 97.94 138 SER A CA 1
ATOM 1097 C C . SER A 1 138 ? -2.973 -0.524 -14.161 1.00 97.94 138 SER A C 1
ATOM 1099 O O . SER A 1 138 ? -2.447 -1.027 -15.154 1.00 97.94 138 SER A O 1
ATOM 1101 N N . GLU A 1 139 ? -2.388 0.461 -13.474 1.00 97.44 139 GLU A N 1
ATOM 1102 C CA . GLU A 1 139 ? -1.114 1.071 -13.870 1.00 97.44 139 GLU A CA 1
ATOM 1103 C C . GLU A 1 139 ? 0.031 0.046 -13.934 1.00 97.44 139 GLU A C 1
ATOM 1105 O O . GLU A 1 139 ? 0.818 0.052 -14.885 1.00 97.44 139 GLU A O 1
ATOM 1110 N N . ILE A 1 140 ? 0.113 -0.874 -12.965 1.00 98.00 140 ILE A N 1
ATOM 1111 C CA . ILE A 1 140 ? 1.134 -1.933 -12.966 1.00 98.00 140 ILE A CA 1
ATOM 1112 C C . ILE A 1 140 ? 0.973 -2.845 -14.188 1.00 98.00 140 ILE A C 1
ATOM 1114 O O . ILE A 1 140 ? 1.961 -3.132 -14.870 1.00 98.00 140 ILE A O 1
ATOM 1118 N N . LEU A 1 141 ? -0.252 -3.287 -14.489 1.00 97.19 141 LEU A N 1
ATOM 1119 C CA . LEU A 1 141 ? -0.519 -4.148 -15.647 1.00 97.19 141 LEU A CA 1
ATOM 1120 C C . LEU A 1 141 ? -0.188 -3.449 -16.966 1.00 97.19 141 LEU A C 1
ATOM 1122 O O . LEU A 1 141 ? 0.387 -4.065 -17.864 1.00 97.19 141 LEU A O 1
ATOM 1126 N N . GLU A 1 142 ? -0.485 -2.157 -17.072 1.00 96.38 142 GLU A N 1
ATOM 1127 C CA . GLU A 1 142 ? -0.106 -1.369 -18.236 1.00 96.38 142 GLU A CA 1
ATOM 1128 C C . GLU A 1 142 ? 1.414 -1.272 -18.429 1.00 96.38 142 GLU A C 1
ATOM 1130 O O . GLU A 1 142 ? 1.900 -1.364 -19.562 1.00 96.38 142 GLU A O 1
ATOM 1135 N N . ILE A 1 143 ? 2.172 -1.058 -17.345 1.00 96.50 143 ILE A N 1
ATOM 1136 C CA . ILE A 1 143 ? 3.639 -1.021 -17.402 1.00 96.50 143 ILE A CA 1
ATOM 1137 C C . ILE A 1 143 ? 4.158 -2.383 -17.866 1.00 96.50 143 ILE A C 1
ATOM 1139 O O . ILE A 1 143 ? 4.973 -2.431 -18.785 1.00 96.50 143 ILE A O 1
ATOM 1143 N N . ILE A 1 144 ? 3.652 -3.480 -17.289 1.00 95.94 144 ILE A N 1
ATOM 1144 C CA . ILE A 1 144 ? 4.021 -4.845 -17.692 1.00 95.94 144 ILE A CA 1
ATOM 1145 C C . ILE A 1 144 ? 3.759 -5.049 -19.188 1.00 95.94 144 ILE A C 1
ATOM 1147 O O . ILE A 1 144 ? 4.676 -5.434 -19.906 1.00 95.94 144 ILE A O 1
ATOM 1151 N N . GLY A 1 145 ? 2.558 -4.718 -19.677 1.00 94.94 145 GLY A N 1
ATOM 1152 C CA . GLY A 1 145 ? 2.215 -4.865 -21.094 1.00 94.94 145 GLY A CA 1
ATOM 1153 C C . GLY A 1 145 ? 3.182 -4.117 -22.014 1.00 94.94 145 GLY A C 1
ATOM 1154 O O . GLY A 1 145 ? 3.664 -4.671 -23.000 1.00 94.94 145 GLY A O 1
ATOM 1155 N N . ARG A 1 146 ? 3.556 -2.880 -21.662 1.00 93.44 146 ARG A N 1
ATOM 1156 C CA . ARG A 1 146 ? 4.542 -2.102 -22.433 1.00 93.44 146 ARG A CA 1
ATOM 1157 C C . ARG A 1 146 ? 5.945 -2.704 -22.404 1.00 93.44 146 ARG A C 1
ATOM 1159 O O . ARG A 1 146 ? 6.651 -2.608 -23.404 1.00 93.44 146 ARG A O 1
ATOM 1166 N N . LEU A 1 147 ? 6.359 -3.297 -21.287 1.00 89.31 147 LEU A N 1
ATOM 1167 C CA . LEU A 1 147 ? 7.667 -3.944 -21.177 1.00 89.31 147 LEU A CA 1
ATOM 1168 C C . LEU A 1 147 ? 7.733 -5.235 -22.001 1.00 89.31 147 LEU A C 1
ATOM 1170 O O . LEU A 1 147 ? 8.746 -5.477 -22.650 1.00 89.31 147 LEU A O 1
ATOM 1174 N N . THR A 1 148 ? 6.652 -6.017 -22.042 1.00 81.25 148 THR A N 1
ATOM 1175 C CA . THR A 1 148 ? 6.594 -7.267 -22.817 1.00 81.25 148 THR A CA 1
ATOM 1176 C C . THR A 1 148 ? 6.624 -7.026 -24.333 1.00 81.25 148 THR A C 1
ATOM 1178 O O . THR A 1 148 ? 7.164 -7.844 -25.067 1.00 81.25 148 THR A O 1
ATOM 1181 N N . HIS A 1 149 ? 6.104 -5.893 -24.818 1.00 67.25 149 HIS A N 1
ATOM 1182 C CA . HIS A 1 149 ? 6.108 -5.538 -26.248 1.00 67.25 149 HIS A CA 1
ATOM 1183 C C . HIS A 1 149 ? 7.387 -4.834 -26.740 1.00 67.25 149 HIS A C 1
ATOM 1185 O O . HIS A 1 149 ? 7.462 -4.462 -27.908 1.00 67.25 149 HIS A O 1
ATOM 1191 N N . LYS A 1 150 ? 8.377 -4.612 -25.865 1.00 57.81 150 LYS A N 1
ATOM 1192 C CA . LYS A 1 150 ? 9.675 -4.003 -26.214 1.00 57.81 150 LYS A CA 1
ATOM 1193 C C . LYS A 1 150 ? 10.772 -5.036 -26.532 1.00 57.81 150 LYS A C 1
ATOM 1195 O O . LYS A 1 150 ? 11.924 -4.634 -26.688 1.00 57.81 150 LYS A O 1
ATOM 1200 N N . VAL A 1 151 ? 10.424 -6.325 -26.601 1.00 46.84 151 VAL A N 1
ATOM 1201 C CA . VAL A 1 151 ? 11.314 -7.434 -26.994 1.00 46.84 151 VAL A CA 1
ATOM 1202 C C . VAL A 1 151 ? 11.183 -7.714 -28.484 1.00 46.84 151 VAL A C 1
ATOM 1204 O O . VAL A 1 151 ? 10.027 -7.802 -28.953 1.00 46.84 151 VAL A O 1
#

Mean predicted aligned error: 8.07 Å

Secondary structure (DSSP, 8-state):
----HHHHHHHHHHHHHS------GGGGHHHHHHHHHHHHHHHHHHHHH-HHHHHHHHHHHHHHHHHHHHHHHHHHHHHS----PPPPPPP---HHHHHHHHHHHHHHHHHHHHHGGG-TTTHHHHHHHHHHHHHHHHHHHHHHHHHHTT-

Organism: NCBI:txid2840806

Radius of gyration: 20.7 Å; Cα contacts (8 Å, |Δi|>4): 126; chains: 1; bounding box: 54×32×67 Å

Nearest PDB structures (foldseek):
  3np2-assembly1_X  TM=7.760E-01  e=2.317E-01  Equus caballus
  4v6b-assembly2_At  TM=7.772E-01  e=3.533E-01  Homo sapiens
  1yuz-assembly1_B  TM=6.466E-01  e=3.180E-01  Nitratidesulfovibrio vulgaris str. Hildenborough
  1yv1-assembly1_B  TM=5.102E-01  e=2.317E-01  Nitratidesulfovibrio vulgaris str. Hildenborough
  3r2h-assembly1_A  TM=5.975E-01  e=2.620E+00  Pseudomonas aeruginosa